Protein AF-A0A1F6WUP5-F1 (afdb_monomer_lite)

Secondary structure (DSSP, 8-state):
-------------HHHHHHHHHHHHHS--EEEETTEEEE-HHHHHHHHHHHTTT---HHHHHHHHHHHHHH--

Foldseek 3Di:
DDPPDDPDPPPDALQRVLVVLLCCLVPPDWDDDPPDTDTCNVVSLVVLVVCLVVHPDPVSSVSSVVSSVVRVD

Structure (mmCIF, N/CA/C/O backbone):
data_AF-A0A1F6WUP5-F1
#
_entry.id   AF-A0A1F6WUP5-F1
#
loop_
_atom_site.group_PDB
_atom_site.id
_atom_site.type_symbol
_atom_site.label_atom_id
_atom_site.label_alt_id
_atom_site.label_comp_id
_atom_site.label_asym_id
_atom_site.label_entity_id
_atom_site.label_seq_id
_atom_site.pdbx_PDB_ins_code
_atom_site.Cartn_x
_atom_site.Cartn_y
_atom_site.Cartn_z
_atom_site.occupancy
_atom_site.B_iso_or_equiv
_atom_site.auth_seq_id
_atom_site.auth_comp_id
_atom_site.auth_asym_id
_atom_site.auth_atom_id
_atom_site.pdbx_PDB_model_num
ATOM 1 N N . MET A 1 1 ? -12.470 35.382 -28.154 1.00 40.50 1 MET A N 1
ATOM 2 C CA . MET A 1 1 ? -11.976 34.006 -28.371 1.00 40.50 1 MET A CA 1
ATOM 3 C C . MET A 1 1 ? -11.379 33.549 -27.052 1.00 40.50 1 MET A C 1
ATOM 5 O O . MET A 1 1 ? -10.264 33.943 -26.745 1.00 40.50 1 MET A O 1
ATOM 9 N N . ASN A 1 2 ? -12.146 32.840 -26.223 1.00 45.25 2 ASN A N 1
ATOM 10 C CA . ASN A 1 2 ? -11.647 32.356 -24.935 1.00 45.25 2 ASN A CA 1
ATOM 11 C C . ASN A 1 2 ? -11.092 30.951 -25.149 1.00 45.25 2 ASN A C 1
ATOM 13 O O . ASN A 1 2 ? -11.855 29.995 -25.279 1.00 45.25 2 ASN A O 1
ATOM 17 N N . ASN A 1 3 ? -9.768 30.844 -25.210 1.00 52.88 3 ASN A N 1
ATOM 18 C CA . ASN A 1 3 ? -9.079 29.565 -25.132 1.00 52.88 3 ASN A CA 1
ATOM 19 C C . ASN A 1 3 ? -9.207 29.057 -23.692 1.00 52.88 3 ASN A C 1
ATOM 21 O O . ASN A 1 3 ? -8.429 29.431 -22.821 1.00 52.88 3 ASN A O 1
ATOM 25 N N . MET A 1 4 ? -10.225 28.237 -23.430 1.00 54.22 4 MET A N 1
A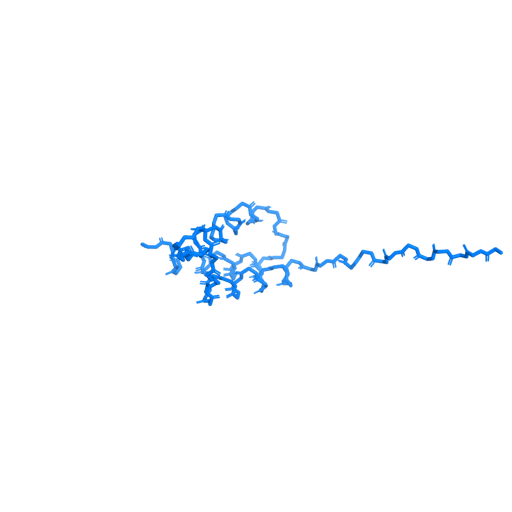TOM 26 C CA . MET A 1 4 ? -10.233 27.368 -22.257 1.00 54.22 4 MET A CA 1
ATOM 27 C C . MET A 1 4 ? -9.181 26.284 -22.490 1.00 54.22 4 MET A C 1
ATOM 29 O O . MET A 1 4 ? -9.435 25.289 -23.171 1.00 54.22 4 MET A O 1
ATOM 33 N N . GLU A 1 5 ? -7.979 26.499 -21.963 1.00 55.62 5 GLU A N 1
ATOM 34 C CA . GLU A 1 5 ? -6.995 25.435 -21.809 1.00 55.62 5 GLU A CA 1
ATOM 35 C C . GLU A 1 5 ? -7.623 24.342 -20.933 1.00 55.62 5 GLU A C 1
ATOM 37 O O . GLU A 1 5 ? -7.975 24.571 -19.774 1.00 55.62 5 GLU A O 1
ATOM 42 N N . LYS A 1 6 ? -7.846 23.155 -21.511 1.00 54.88 6 LYS A N 1
ATOM 43 C CA . LYS A 1 6 ? -8.297 21.985 -20.749 1.00 54.88 6 LYS A CA 1
ATOM 44 C C . LYS A 1 6 ? -7.277 21.714 -19.635 1.00 54.88 6 LYS A C 1
ATOM 46 O O . LYS A 1 6 ? -6.078 21.752 -19.920 1.00 54.88 6 LYS A O 1
ATOM 51 N N . PRO A 1 7 ? -7.710 21.409 -18.398 1.00 50.03 7 PRO A N 1
ATOM 52 C CA . PRO A 1 7 ? -6.783 21.090 -17.325 1.00 50.03 7 PRO A CA 1
ATOM 53 C C . PRO A 1 7 ? -5.928 19.895 -17.749 1.00 50.03 7 PRO A C 1
ATOM 55 O O . PRO A 1 7 ? -6.450 18.840 -18.114 1.00 50.03 7 PRO A O 1
ATOM 58 N N . LYS A 1 8 ? -4.608 20.091 -17.744 1.00 47.19 8 LYS A N 1
ATOM 59 C CA . LYS A 1 8 ? -3.614 19.051 -18.004 1.00 47.19 8 LYS A CA 1
ATOM 60 C C . LYS A 1 8 ? -3.823 17.972 -16.941 1.00 47.19 8 LYS A C 1
ATOM 62 O O . LYS A 1 8 ? -3.531 18.210 -15.772 1.00 47.19 8 LYS A O 1
ATOM 67 N N . SER A 1 9 ? -4.401 16.832 -17.314 1.00 52.09 9 SER A N 1
ATOM 68 C CA . SER A 1 9 ? -4.496 15.678 -16.424 1.00 52.09 9 SE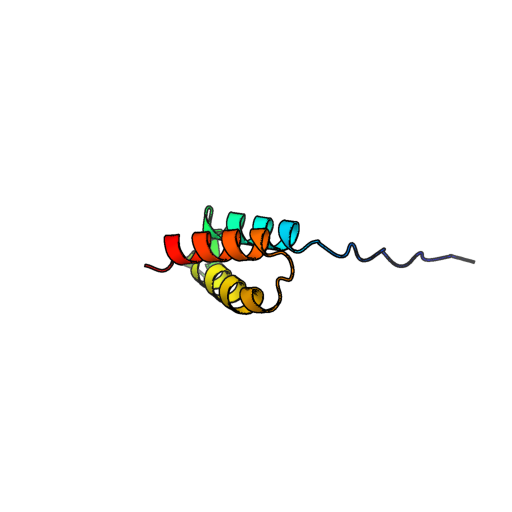R A CA 1
ATOM 69 C C . SER A 1 9 ? -3.071 15.297 -16.044 1.00 52.09 9 SER A C 1
ATOM 71 O O . SER A 1 9 ? -2.305 14.848 -16.895 1.00 52.09 9 SER A O 1
ATOM 73 N N . ILE A 1 10 ? -2.678 15.564 -14.801 1.00 52.09 10 ILE A N 1
ATOM 74 C CA . ILE A 1 10 ? -1.391 15.114 -14.283 1.00 52.09 10 ILE A CA 1
ATOM 75 C C . ILE A 1 10 ? -1.523 13.596 -14.187 1.00 52.09 10 ILE A C 1
ATOM 77 O O . ILE A 1 10 ? -2.222 13.093 -13.307 1.00 52.09 10 ILE A O 1
ATOM 81 N N . GLU A 1 11 ? -0.945 12.874 -15.145 1.00 60.34 11 GLU A N 1
ATOM 82 C CA . GLU A 1 11 ? -0.770 11.430 -15.024 1.00 60.34 11 GLU A CA 1
ATOM 83 C C . GLU A 1 11 ? 0.072 11.194 -13.771 1.00 60.34 11 GLU A C 1
ATOM 85 O O . GLU A 1 11 ? 1.255 11.534 -13.737 1.00 60.34 11 GLU A O 1
ATOM 90 N N . LYS A 1 12 ? -0.561 10.705 -12.700 1.00 70.44 12 LYS A N 1
ATOM 91 C CA . LYS A 1 12 ? 0.166 10.333 -11.489 1.00 70.44 12 LYS A CA 1
ATOM 92 C C . LYS A 1 12 ? 1.034 9.125 -11.802 1.00 70.44 12 LYS A C 1
ATOM 94 O O . LYS A 1 12 ? 0.570 8.165 -12.414 1.00 70.44 12 LYS A O 1
ATOM 99 N N . THR A 1 13 ? 2.273 9.160 -11.340 1.00 88.38 13 THR A N 1
ATOM 100 C CA . THR A 1 13 ? 3.167 8.006 -11.415 1.00 88.38 13 THR A CA 1
ATOM 101 C C . THR A 1 13 ? 2.686 6.900 -10.473 1.00 88.38 13 THR A C 1
ATOM 103 O O . THR A 1 13 ? 2.066 7.170 -9.442 1.00 88.38 13 THR A O 1
ATOM 106 N N . ASP A 1 14 ? 3.025 5.646 -10.783 1.00 90.75 14 ASP A N 1
ATOM 107 C CA . ASP A 1 14 ? 2.755 4.494 -9.910 1.00 90.75 14 ASP A CA 1
ATOM 108 C C . ASP A 1 14 ? 3.176 4.743 -8.457 1.00 90.75 14 ASP A C 1
ATOM 110 O O . ASP A 1 14 ? 2.478 4.366 -7.517 1.00 90.75 14 ASP A O 1
ATOM 114 N N . LEU A 1 15 ? 4.318 5.408 -8.275 1.00 92.12 15 LEU A N 1
ATOM 115 C CA . LEU A 1 15 ? 4.867 5.711 -6.965 1.00 92.12 15 LEU A CA 1
ATOM 116 C C . LEU A 1 15 ? 3.976 6.682 -6.182 1.00 92.12 15 LEU A C 1
ATOM 118 O O . LEU A 1 15 ? 3.682 6.432 -5.019 1.00 92.12 15 LEU A O 1
ATOM 122 N N . GLU A 1 16 ? 3.502 7.761 -6.807 1.00 93.88 16 GLU A N 1
ATOM 123 C CA . GLU A 1 16 ? 2.613 8.733 -6.155 1.00 93.88 16 GLU A CA 1
ATOM 124 C C . GLU A 1 16 ? 1.276 8.103 -5.756 1.00 93.88 16 GLU A C 1
ATOM 126 O O . GLU A 1 16 ? 0.756 8.373 -4.668 1.00 93.88 16 GLU A O 1
ATOM 131 N N . ILE A 1 17 ? 0.723 7.243 -6.617 1.00 93.12 17 ILE A N 1
ATOM 132 C CA . ILE A 1 17 ? -0.518 6.518 -6.328 1.00 93.12 17 ILE A CA 1
ATOM 133 C C . ILE A 1 17 ? -0.306 5.586 -5.131 1.00 93.12 17 ILE A C 1
ATOM 135 O O . ILE A 1 17 ? -1.092 5.610 -4.181 1.00 93.12 17 ILE A O 1
ATOM 139 N N . VAL A 1 18 ? 0.779 4.806 -5.143 1.00 95.06 18 VAL A N 1
ATOM 140 C CA . VAL A 1 18 ? 1.116 3.879 -4.058 1.00 95.06 18 VAL A CA 1
ATOM 141 C C . VAL A 1 18 ? 1.353 4.609 -2.743 1.00 95.06 18 VAL A C 1
ATOM 143 O O . VAL A 1 18 ? 0.788 4.205 -1.731 1.00 95.06 18 VAL A O 1
ATOM 146 N N . LEU A 1 19 ? 2.135 5.690 -2.737 1.00 95.06 19 LEU A N 1
ATOM 147 C CA . LEU A 1 19 ? 2.406 6.460 -1.521 1.00 95.06 19 LEU A CA 1
ATOM 148 C C . LEU A 1 19 ? 1.118 7.030 -0.920 1.00 95.06 19 LEU A C 1
ATOM 150 O O . LEU A 1 19 ? 0.929 6.959 0.293 1.00 95.06 19 LEU A O 1
ATOM 154 N N . THR A 1 20 ? 0.201 7.511 -1.765 1.00 93.88 20 THR A N 1
ATOM 155 C CA . THR A 1 20 ? -1.112 7.992 -1.310 1.00 93.88 20 THR A CA 1
ATOM 156 C C . THR A 1 20 ? -1.914 6.866 -0.643 1.00 93.88 20 THR A C 1
ATOM 158 O O . THR A 1 20 ? -2.486 7.059 0.427 1.00 93.88 20 THR A O 1
ATOM 161 N N . LEU A 1 21 ? -1.943 5.668 -1.239 1.00 94.00 21 LEU A N 1
ATOM 162 C CA . LEU A 1 21 ? -2.633 4.512 -0.653 1.00 94.00 21 LEU A CA 1
ATOM 163 C C . LEU A 1 21 ? -1.993 4.055 0.660 1.00 94.00 21 LEU A C 1
ATOM 165 O O . LEU A 1 21 ? -2.707 3.788 1.624 1.00 94.00 21 LEU A O 1
ATOM 169 N N . ILE A 1 22 ? -0.662 3.984 0.712 1.00 95.50 22 ILE A N 1
ATOM 170 C CA . ILE A 1 22 ? 0.081 3.581 1.911 1.00 95.50 22 ILE A CA 1
ATOM 171 C C . ILE A 1 22 ? -0.221 4.527 3.068 1.00 95.50 22 ILE A C 1
ATOM 173 O O . ILE A 1 22 ? -0.480 4.047 4.171 1.00 95.50 22 ILE A O 1
ATOM 177 N N . GLN A 1 23 ? -0.255 5.840 2.820 1.00 94.88 23 GLN A N 1
ATOM 178 C CA . GLN A 1 23 ? -0.600 6.825 3.842 1.00 94.88 23 GLN A CA 1
ATOM 179 C C . GLN A 1 23 ? -1.962 6.513 4.472 1.00 94.88 23 GLN A C 1
ATOM 181 O O . GLN A 1 23 ? -2.073 6.445 5.691 1.00 94.88 23 GLN A O 1
ATOM 186 N N . HIS A 1 24 ? -2.976 6.228 3.655 1.00 93.81 24 HIS A N 1
ATOM 187 C CA . HIS A 1 24 ? -4.306 5.876 4.147 1.00 93.81 24 HIS A CA 1
ATOM 188 C C . HIS A 1 24 ? -4.398 4.496 4.825 1.00 93.81 24 HIS A C 1
ATOM 190 O O . HIS A 1 24 ? -5.349 4.244 5.565 1.00 93.81 24 HIS A O 1
ATOM 196 N N . ILE A 1 25 ? -3.462 3.576 4.575 1.00 94.00 25 ILE A N 1
ATOM 197 C CA . ILE A 1 25 ? -3.427 2.274 5.258 1.00 94.00 25 ILE A CA 1
ATOM 198 C C . ILE A 1 25 ? -2.720 2.401 6.615 1.00 94.00 25 ILE A C 1
ATOM 200 O O . ILE A 1 25 ? -3.239 1.916 7.625 1.00 94.00 25 ILE A O 1
ATOM 204 N N . GLU A 1 26 ? -1.557 3.056 6.653 1.00 93.50 26 GLU A N 1
ATOM 205 C CA . GLU A 1 26 ? -0.779 3.270 7.880 1.00 93.50 26 GLU A CA 1
ATOM 206 C C . GLU A 1 26 ? -1.527 4.193 8.853 1.00 93.50 26 GLU A C 1
ATOM 208 O O . GLU A 1 26 ? -1.701 3.845 10.024 1.00 93.50 26 GLU A O 1
ATOM 213 N N . GLU A 1 27 ? -2.069 5.301 8.346 1.00 92.19 27 GLU A N 1
ATOM 214 C CA . GLU A 1 27 ? -2.826 6.308 9.093 1.00 92.19 27 GLU A CA 1
ATOM 215 C C . GLU A 1 27 ? -4.277 6.357 8.586 1.00 92.19 27 GLU A C 1
ATOM 217 O O . GLU A 1 27 ? -4.649 7.209 7.773 1.00 92.19 27 GLU A O 1
ATOM 222 N N . PRO A 1 28 ? -5.127 5.409 9.013 1.00 86.19 28 PRO A N 1
ATOM 223 C CA . PRO A 1 28 ? -6.449 5.276 8.443 1.00 86.19 28 PRO A CA 1
ATOM 224 C C . PRO A 1 28 ? -7.350 6.429 8.834 1.00 86.19 28 PRO A C 1
ATOM 226 O O . PRO A 1 28 ? -7.502 6.771 10.007 1.00 86.19 28 PRO A O 1
ATOM 229 N N . CYS A 1 29 ? -8.015 6.975 7.825 1.00 84.62 29 C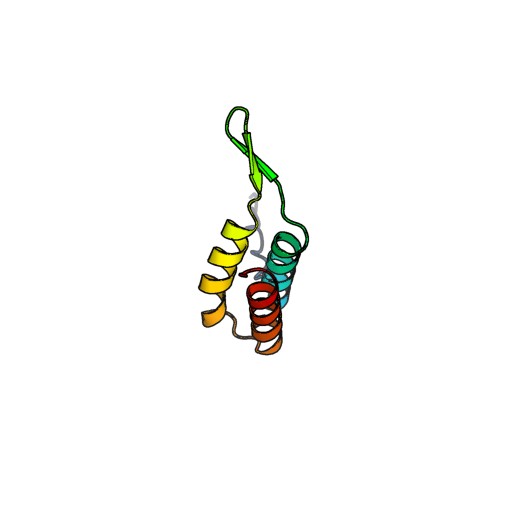YS A N 1
ATOM 230 C CA . CYS A 1 29 ? -9.086 7.922 8.045 1.00 84.62 29 CYS A CA 1
ATOM 231 C C . CYS A 1 29 ? -10.293 7.226 8.692 1.00 84.62 29 CYS A C 1
ATOM 233 O O . CYS A 1 29 ? -10.529 6.021 8.532 1.00 84.62 29 CYS A O 1
ATOM 235 N N . GLU A 1 30 ? -11.090 8.025 9.387 1.00 89.88 30 GLU A N 1
ATOM 236 C CA . GLU A 1 30 ? -12.408 7.637 9.868 1.00 89.88 30 GLU A CA 1
ATOM 237 C C . GLU A 1 30 ? -13.459 8.325 9.005 1.00 89.88 30 GLU A C 1
ATOM 239 O O . GLU A 1 30 ? -13.330 9.505 8.671 1.00 89.88 30 GLU A O 1
ATOM 244 N N . VAL A 1 31 ? -14.516 7.599 8.659 1.00 88.25 31 VAL A N 1
ATOM 245 C CA . VAL A 1 31 ? -15.707 8.178 8.035 1.00 88.25 31 VAL A CA 1
ATOM 246 C C . VAL A 1 31 ? -16.876 8.072 8.998 1.00 88.25 31 VAL A C 1
ATOM 248 O O . VAL A 1 31 ? -17.064 7.048 9.656 1.00 88.25 31 VAL A O 1
ATOM 251 N N . GLN A 1 32 ? -17.664 9.138 9.085 1.00 92.00 32 GLN A N 1
ATOM 252 C CA . GLN A 1 32 ? -18.891 9.159 9.869 1.00 92.00 32 GLN A CA 1
ATOM 253 C C . GLN A 1 32 ? -20.047 8.638 9.007 1.00 92.00 32 GLN A C 1
ATOM 255 O O . GLN A 1 32 ? -20.310 9.181 7.934 1.00 92.00 32 GLN A O 1
ATOM 260 N N . VAL A 1 33 ? -20.753 7.610 9.480 1.00 87.88 33 VAL A N 1
ATOM 261 C CA . VAL A 1 33 ? -21.973 7.080 8.857 1.00 87.88 33 VAL A CA 1
ATOM 262 C C . VAL A 1 33 ? -23.067 7.031 9.919 1.00 87.88 33 VAL A C 1
ATOM 264 O O . VAL A 1 33 ? -23.049 6.189 10.818 1.00 87.88 33 VAL A O 1
ATOM 267 N N . GLY A 1 34 ? -24.012 7.970 9.837 1.00 90.00 34 GLY A N 1
ATOM 268 C CA . GLY A 1 34 ? -24.975 8.203 10.916 1.00 90.00 34 GLY A CA 1
ATOM 269 C C . GLY A 1 34 ? -24.248 8.603 12.200 1.00 90.00 34 GLY A C 1
ATOM 270 O O . GLY A 1 34 ? -23.422 9.513 12.172 1.00 90.00 34 GLY A O 1
ATOM 271 N N . ASP A 1 35 ? -24.499 7.882 13.292 1.00 92.25 35 ASP A N 1
ATOM 272 C CA . ASP A 1 35 ? -23.859 8.116 14.595 1.00 92.25 35 ASP A CA 1
ATOM 273 C C . ASP A 1 35 ? -22.549 7.330 14.793 1.00 92.25 35 ASP A C 1
ATOM 275 O O . ASP A 1 35 ? -21.836 7.547 15.772 1.00 92.25 35 ASP A O 1
ATOM 279 N N . ASN A 1 36 ? -22.179 6.455 13.851 1.00 88.38 36 ASN A N 1
ATOM 280 C CA . ASN A 1 36 ? -21.001 5.599 13.973 1.00 88.38 36 ASN A CA 1
ATOM 281 C C . ASN A 1 36 ? -19.810 6.118 13.161 1.00 88.38 36 ASN A C 1
ATOM 283 O O . ASN A 1 36 ? -19.947 6.561 12.018 1.00 88.38 36 ASN A O 1
ATOM 287 N N . LYS A 1 37 ? -18.613 5.980 13.737 1.00 88.69 37 LYS A N 1
ATOM 288 C CA . LYS A 1 37 ? -17.341 6.172 13.039 1.00 88.69 37 LYS A CA 1
ATOM 289 C C . LYS A 1 37 ? -16.813 4.836 12.546 1.00 88.69 37 LYS A C 1
ATOM 291 O O . LYS A 1 37 ? -16.662 3.898 13.325 1.00 88.69 37 LYS A O 1
ATOM 296 N N . HIS A 1 38 ? -16.495 4.767 11.262 1.00 86.25 38 HIS A N 1
ATOM 297 C CA . HIS A 1 38 ? -15.930 3.582 10.636 1.00 86.25 38 HIS A CA 1
ATOM 298 C C . HIS A 1 38 ? -14.501 3.857 10.183 1.00 86.25 38 HIS A C 1
ATOM 300 O O . HIS A 1 38 ? -14.238 4.815 9.457 1.00 86.25 38 HIS A O 1
ATOM 306 N N . ASN A 1 39 ? -13.580 2.985 10.587 1.00 90.19 39 ASN A N 1
ATOM 307 C CA . ASN A 1 39 ? -12.215 2.984 10.081 1.00 90.19 39 ASN A CA 1
ATOM 308 C C . ASN A 1 39 ? -12.209 2.435 8.646 1.00 90.19 39 ASN A C 1
ATOM 310 O O . ASN A 1 39 ? -12.646 1.306 8.410 1.00 90.19 39 ASN A O 1
ATOM 314 N N . ILE A 1 40 ? -11.705 3.218 7.690 1.00 91.50 40 ILE A N 1
ATOM 315 C CA . ILE A 1 40 ? -11.700 2.832 6.270 1.00 91.50 40 ILE A CA 1
ATOM 316 C C . ILE A 1 40 ? -10.388 2.185 5.804 1.00 91.50 40 ILE A C 1
ATOM 318 O O . ILE A 1 40 ? -10.187 2.002 4.607 1.00 91.50 40 ILE A O 1
ATOM 322 N N . ARG A 1 41 ? -9.514 1.737 6.716 1.00 94.06 41 ARG A N 1
ATOM 323 C CA . ARG A 1 41 ? -8.307 0.959 6.374 1.00 94.06 41 ARG A CA 1
ATOM 324 C C . ARG A 1 41 ? -8.634 -0.233 5.480 1.00 94.06 41 ARG A C 1
ATOM 326 O O . ARG A 1 41 ? -7.983 -0.435 4.461 1.00 94.06 41 ARG A O 1
ATOM 333 N N . ALA A 1 42 ? -9.662 -1.003 5.843 1.00 92.69 42 ALA A N 1
ATOM 334 C CA . ALA A 1 42 ? -10.065 -2.194 5.095 1.00 92.69 42 ALA A CA 1
ATOM 335 C C . ALA A 1 42 ? -10.476 -1.863 3.650 1.00 92.69 42 ALA A C 1
ATOM 337 O O . ALA A 1 42 ? -10.197 -2.636 2.734 1.00 92.69 42 ALA A O 1
ATOM 338 N N . PHE A 1 43 ? -11.085 -0.690 3.436 1.00 93.44 43 PHE A N 1
ATOM 339 C CA . PHE A 1 43 ? -11.382 -0.184 2.099 1.00 93.44 43 PHE A CA 1
ATOM 340 C C . PHE A 1 43 ? -10.086 0.037 1.309 1.00 93.44 43 PHE A C 1
ATOM 342 O O . PHE A 1 43 ? -9.927 -0.549 0.242 1.00 93.44 43 PHE A O 1
ATOM 349 N N . TYR A 1 44 ? -9.118 0.776 1.854 1.00 94.88 44 TYR A N 1
ATOM 350 C CA . TYR A 1 44 ? -7.856 1.043 1.152 1.00 94.88 44 TYR A CA 1
ATOM 351 C C . TYR A 1 44 ? -6.991 -0.202 0.938 1.00 94.88 44 TYR A C 1
ATOM 353 O O . TYR A 1 44 ? -6.338 -0.310 -0.097 1.00 94.88 44 TYR A O 1
ATOM 361 N N . ILE A 1 45 ? -7.025 -1.176 1.852 1.00 95.81 45 ILE A N 1
ATOM 362 C CA . ILE A 1 45 ? -6.381 -2.480 1.645 1.00 95.81 45 ILE A CA 1
ATOM 363 C C . ILE A 1 45 ? -6.997 -3.194 0.436 1.00 95.81 45 ILE A C 1
ATOM 365 O O . ILE A 1 45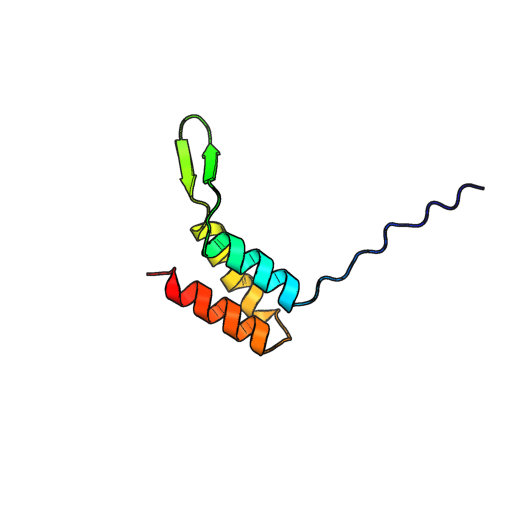 ? -6.268 -3.716 -0.409 1.00 95.81 45 ILE A O 1
ATOM 369 N N . ARG A 1 46 ? -8.331 -3.208 0.321 1.00 96.19 46 ARG A N 1
ATOM 370 C CA . ARG A 1 46 ? -9.027 -3.821 -0.818 1.00 96.19 46 ARG A CA 1
ATOM 371 C C . ARG A 1 46 ? -8.678 -3.125 -2.133 1.00 96.19 46 ARG A C 1
ATOM 373 O O . ARG A 1 46 ? -8.335 -3.810 -3.095 1.00 96.19 46 ARG A O 1
ATOM 380 N N . GLU A 1 47 ? -8.725 -1.794 -2.167 1.00 95.25 47 GLU A N 1
ATOM 381 C CA . GLU A 1 47 ? -8.355 -1.025 -3.363 1.00 95.25 47 GLU A CA 1
ATOM 382 C C . GLU A 1 47 ? -6.876 -1.242 -3.728 1.00 95.25 47 GLU A C 1
ATOM 384 O O . GLU A 1 47 ? -6.543 -1.457 -4.892 1.00 95.25 47 GLU A O 1
ATOM 389 N N . GLY A 1 48 ? -5.988 -1.296 -2.730 1.00 95.81 48 GLY A N 1
ATOM 390 C CA . GLY A 1 48 ? -4.575 -1.602 -2.929 1.00 95.81 48 GLY A CA 1
ATOM 391 C C . GLY A 1 48 ? -4.350 -2.984 -3.549 1.00 95.81 48 GLY A C 1
ATOM 392 O O . GLY A 1 48 ? -3.604 -3.106 -4.521 1.00 95.81 48 GLY A O 1
ATOM 393 N N . LYS A 1 49 ? -5.049 -4.021 -3.064 1.00 97.06 49 LYS A N 1
ATOM 394 C CA . LYS A 1 49 ? -5.003 -5.373 -3.653 1.00 97.06 49 LYS A CA 1
ATOM 395 C C . LYS A 1 49 ? -5.449 -5.375 -5.120 1.00 97.06 49 LYS A C 1
ATOM 397 O O . LYS A 1 49 ? -4.822 -6.045 -5.937 1.00 97.06 49 LYS A O 1
ATOM 402 N N . ALA A 1 50 ? -6.493 -4.617 -5.460 1.00 96.44 50 ALA A N 1
ATOM 403 C CA . ALA A 1 50 ? -6.987 -4.493 -6.834 1.00 96.44 50 ALA A CA 1
ATOM 404 C C . ALA A 1 50 ? -6.027 -3.712 -7.756 1.00 96.44 50 ALA A C 1
ATOM 406 O O . ALA A 1 50 ? -5.995 -3.954 -8.967 1.00 96.44 50 ALA A O 1
ATOM 407 N N . LEU A 1 51 ? -5.227 -2.799 -7.195 1.00 94.94 51 LEU A N 1
ATOM 408 C CA . LEU A 1 51 ? -4.260 -1.994 -7.941 1.00 94.94 51 LEU A CA 1
ATOM 409 C C . LEU A 1 51 ? -2.937 -2.729 -8.218 1.00 94.94 51 LEU A C 1
ATOM 411 O O . LEU A 1 51 ? -2.329 -2.492 -9.258 1.00 94.94 51 LEU A O 1
ATOM 415 N N . LEU A 1 52 ? -2.502 -3.656 -7.352 1.00 95.69 52 LEU A N 1
ATOM 416 C CA . LEU A 1 52 ? -1.248 -4.418 -7.508 1.00 95.69 52 LEU A CA 1
ATOM 417 C C . LEU A 1 52 ? -0.937 -4.938 -8.932 1.00 95.69 52 LEU A C 1
ATOM 419 O O . LEU A 1 52 ? 0.212 -4.784 -9.357 1.00 95.69 52 LEU A O 1
ATOM 423 N N . PRO A 1 53 ? -1.877 -5.544 -9.691 1.00 95.56 53 PRO A N 1
ATOM 424 C CA . PRO A 1 53 ? -1.589 -6.024 -11.047 1.00 95.56 53 PRO A CA 1
ATOM 425 C C . PRO A 1 53 ? -1.397 -4.906 -12.084 1.00 95.56 53 PRO A C 1
ATOM 427 O O . PRO A 1 53 ? -0.853 -5.170 -13.152 1.00 95.56 53 PRO A O 1
ATOM 430 N N . GLN A 1 54 ? -1.833 -3.680 -11.789 1.00 94.06 54 GLN A N 1
ATOM 431 C CA . GLN A 1 54 ? -1.798 -2.530 -12.702 1.00 94.06 54 GLN A CA 1
ATOM 432 C C . GLN A 1 54 ? -0.532 -1.678 -12.527 1.00 94.06 54 GLN A C 1
ATOM 434 O O . GLN A 1 54 ? -0.183 -0.904 -13.414 1.00 94.06 54 GLN A O 1
ATOM 439 N N . ILE A 1 55 ? 0.175 -1.841 -11.405 1.00 93.38 55 ILE A N 1
ATOM 440 C CA . ILE A 1 55 ? 1.412 -1.114 -11.111 1.00 93.38 55 ILE A CA 1
ATOM 441 C C . ILE A 1 55 ? 2.542 -1.660 -11.989 1.00 93.38 55 ILE A C 1
ATOM 443 O O . ILE A 1 55 ? 2.925 -2.831 -11.895 1.00 93.38 55 ILE A O 1
ATOM 447 N N . SER A 1 56 ? 3.116 -0.800 -12.822 1.00 94.69 56 SER A N 1
ATOM 448 C CA . SER A 1 56 ? 4.234 -1.136 -13.704 1.00 94.69 56 SER A CA 1
ATOM 449 C C . SER A 1 56 ? 5.573 -1.065 -12.966 1.00 94.69 56 SER A C 1
ATOM 451 O O . SER A 1 56 ? 6.434 -1.924 -13.163 1.00 94.69 56 SER A O 1
ATOM 453 N N . ASN A 1 57 ? 5.733 -0.098 -12.060 1.00 93.19 57 ASN A N 1
ATOM 454 C CA . ASN A 1 57 ? 6.940 0.094 -11.265 1.00 93.19 57 ASN A CA 1
ATOM 455 C C . ASN A 1 57 ? 7.108 -1.035 -10.214 1.00 93.19 57 ASN A C 1
ATOM 457 O O . ASN A 1 57 ? 6.266 -1.192 -9.324 1.00 93.19 57 ASN A O 1
ATOM 461 N N . PRO A 1 58 ? 8.186 -1.840 -10.281 1.00 93.88 58 PRO A N 1
ATOM 462 C CA . PRO A 1 58 ? 8.379 -2.975 -9.379 1.00 93.88 58 PRO A CA 1
ATOM 463 C C . PRO A 1 58 ? 8.552 -2.563 -7.911 1.00 93.88 58 PRO A C 1
ATOM 465 O O . PRO A 1 58 ? 8.014 -3.249 -7.041 1.00 93.88 58 PRO A O 1
ATOM 468 N N . ASP A 1 59 ? 9.215 -1.438 -7.636 1.00 94.38 59 ASP A N 1
ATOM 469 C CA . ASP A 1 59 ? 9.434 -0.935 -6.276 1.00 94.38 59 ASP A CA 1
ATOM 470 C C . ASP A 1 59 ? 8.124 -0.444 -5.657 1.00 94.38 59 ASP A C 1
ATOM 472 O O . ASP A 1 59 ? 7.793 -0.799 -4.526 1.00 94.38 59 ASP A O 1
ATOM 476 N N . ALA A 1 60 ? 7.327 0.312 -6.418 1.00 95.81 60 ALA A N 1
ATOM 477 C CA . ALA A 1 60 ? 6.007 0.771 -5.985 1.00 95.81 60 ALA A CA 1
ATOM 478 C 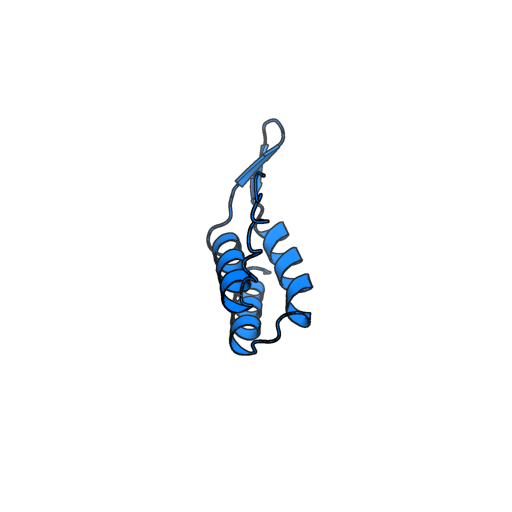C . ALA A 1 60 ? 5.086 -0.417 -5.661 1.00 95.81 60 ALA A C 1
ATOM 480 O O . ALA A 1 60 ? 4.421 -0.448 -4.624 1.00 95.81 60 ALA A O 1
ATOM 481 N N . ARG A 1 61 ? 5.103 -1.455 -6.501 1.00 97.19 61 ARG A N 1
ATOM 482 C CA . ARG A 1 61 ? 4.342 -2.687 -6.264 1.00 97.19 61 ARG A CA 1
ATOM 483 C C . ARG A 1 61 ? 4.814 -3.428 -5.012 1.00 97.19 61 ARG A C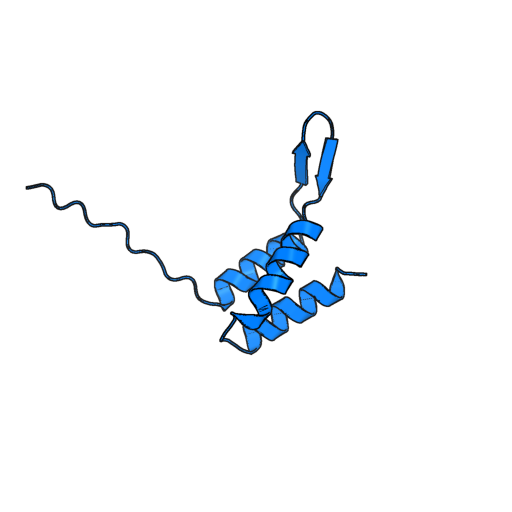 1
ATOM 485 O O . ARG A 1 61 ? 3.976 -3.891 -4.239 1.00 97.19 61 ARG A O 1
ATOM 492 N N . ALA A 1 62 ? 6.126 -3.539 -4.803 1.00 97.12 62 ALA A N 1
ATOM 493 C CA . ALA A 1 62 ? 6.691 -4.178 -3.617 1.00 97.12 62 ALA A CA 1
ATOM 494 C C . ALA A 1 62 ? 6.322 -3.418 -2.332 1.00 97.12 62 ALA A C 1
ATOM 496 O O . ALA A 1 62 ? 5.906 -4.045 -1.358 1.00 97.12 62 ALA A O 1
ATOM 497 N N . MET A 1 63 ? 6.392 -2.082 -2.356 1.00 96.94 63 MET A N 1
ATOM 498 C CA . MET A 1 63 ? 5.978 -1.227 -1.240 1.00 96.94 63 MET A CA 1
ATOM 499 C C . MET A 1 63 ? 4.507 -1.435 -0.879 1.00 96.94 63 MET A C 1
ATOM 501 O O . MET A 1 63 ? 4.202 -1.751 0.270 1.00 96.94 63 MET A O 1
ATOM 505 N N . LEU A 1 64 ? 3.597 -1.340 -1.858 1.00 97.38 64 LEU A N 1
ATOM 506 C CA . LEU A 1 64 ? 2.166 -1.525 -1.603 1.00 97.38 64 LEU A CA 1
ATOM 507 C C . LEU A 1 64 ? 1.861 -2.922 -1.046 1.00 97.38 64 LEU A C 1
ATOM 509 O O . LEU A 1 64 ? 1.086 -3.054 -0.098 1.00 97.38 64 LEU A O 1
ATOM 513 N N . LYS A 1 65 ? 2.488 -3.964 -1.607 1.00 97.81 65 LYS A N 1
ATOM 514 C CA . LYS A 1 65 ? 2.309 -5.348 -1.155 1.00 97.81 65 LYS A CA 1
ATOM 515 C C . LYS A 1 65 ? 2.739 -5.524 0.305 1.00 97.81 65 LYS A C 1
ATOM 517 O O . LYS A 1 65 ? 1.964 -6.056 1.094 1.00 97.81 65 LYS A O 1
ATOM 522 N N . ALA A 1 66 ? 3.926 -5.038 0.668 1.00 97.62 66 ALA A N 1
ATOM 523 C CA . ALA A 1 66 ? 4.443 -5.140 2.031 1.00 97.62 66 ALA A CA 1
ATOM 524 C C . ALA A 1 66 ? 3.553 -4.399 3.047 1.00 97.62 66 ALA A C 1
ATOM 526 O O . ALA A 1 66 ? 3.278 -4.921 4.128 1.00 97.62 66 ALA A O 1
ATOM 527 N N . THR A 1 67 ? 3.054 -3.208 2.696 1.00 97.19 67 THR A N 1
ATOM 528 C CA . THR A 1 67 ? 2.119 -2.462 3.550 1.00 97.19 67 THR A CA 1
ATOM 529 C C . THR A 1 67 ? 0.800 -3.212 3.738 1.00 97.19 67 THR A C 1
ATOM 531 O O . THR A 1 67 ? 0.307 -3.293 4.860 1.00 97.19 67 THR A O 1
ATOM 534 N N . ILE A 1 68 ? 0.235 -3.804 2.682 1.00 96.81 68 ILE A N 1
ATOM 535 C CA . ILE A 1 68 ? -0.989 -4.610 2.796 1.00 96.81 68 ILE A CA 1
ATOM 536 C C . ILE A 1 68 ? -0.765 -5.809 3.728 1.00 96.81 68 ILE A C 1
ATOM 538 O O . ILE A 1 68 ? -1.527 -5.990 4.671 1.00 96.81 68 ILE A O 1
ATOM 542 N N . GLU A 1 69 ? 0.298 -6.590 3.515 1.00 96.44 69 GLU A N 1
ATOM 543 C CA . GLU A 1 69 ? 0.610 -7.783 4.324 1.00 96.44 69 GLU A CA 1
ATOM 544 C C . GLU A 1 69 ? 0.838 -7.458 5.809 1.00 96.44 69 GLU A C 1
ATOM 546 O O . GLU A 1 69 ? 0.540 -8.266 6.692 1.00 96.44 69 GLU A O 1
ATOM 551 N N . LYS A 1 70 ? 1.349 -6.260 6.111 1.00 96.06 70 LYS A N 1
ATOM 552 C CA . LYS A 1 70 ? 1.534 -5.784 7.485 1.00 96.06 70 LYS A CA 1
ATOM 553 C C . LYS A 1 70 ? 0.205 -5.572 8.222 1.00 96.06 70 LYS A C 1
ATOM 555 O O . LYS A 1 70 ? 0.159 -5.819 9.427 1.00 96.06 70 LYS A O 1
ATOM 560 N N . HIS A 1 71 ? -0.835 -5.109 7.526 1.00 93.38 71 HIS A N 1
ATOM 561 C CA . HIS A 1 71 ? -2.096 -4.639 8.123 1.00 93.38 71 HIS A CA 1
ATOM 562 C C . HIS A 1 71 ? -3.305 -5.561 7.888 1.00 93.38 71 HIS A C 1
ATOM 564 O O . HIS A 1 71 ? -4.350 -5.347 8.496 1.00 93.38 71 HIS A O 1
ATOM 570 N N . ASP A 1 72 ? -3.175 -6.574 7.035 1.00 87.12 72 ASP A N 1
ATOM 571 C CA . ASP A 1 72 ? -4.205 -7.570 6.705 1.00 87.12 72 ASP A CA 1
ATOM 572 C C . ASP A 1 72 ? -4.032 -8.856 7.544 1.00 87.12 72 ASP A C 1
ATOM 574 O O . ASP A 1 72 ? -3.838 -9.942 6.998 1.00 87.12 72 ASP A O 1
ATOM 578 N N . LYS A 1 73 ? -4.023 -8.716 8.879 1.00 66.69 73 LYS A N 1
ATOM 579 C CA . LYS A 1 73 ? -3.868 -9.817 9.851 1.00 66.69 73 LYS A CA 1
ATOM 580 C C . LYS A 1 73 ? -5.095 -9.995 10.733 1.00 66.69 73 LYS A C 1
ATOM 582 O O . LYS A 1 73 ? -5.684 -8.962 11.121 1.00 66.69 73 LYS A O 1
#

Sequence (73 aa):
MNNMEKPKSIEKTDLEIVLTLIQHIEEPCEVQVGDNKHNIRAFYIREGKALLPQISNPDARAMLKATIEKHDK

Radius of gyration: 16.12 Å; chains: 1; bounding box: 34×44×43 Å

Organism: NCBI:txid1801770

pLDDT: mean 86.39, std 15.7, range [40.5, 97.81]